Protein AF-A0A1V4J2M3-F1 (afdb_monomer_lite)

Radius of gyration: 20.39 Å; chains: 1; bounding box: 49×49×48 Å

Foldseek 3Di:
DDPPPPPPPPPPDPDPAADWDWDDDQFWIFIDGPVRHGDPQADTDGCHQWDDKDADPVQQKIWTWHCPPDQQAIKIWMFHCVVVNYTHPIDIDGDRDDDPPPPPDPPDDDDDDDDDDDDDPPDPPPPPPDD

pLDDT: mean 73.86, std 20.65, range [31.33, 95.38]

Sequence (131 aa):
MLCLDHASLSLPEPVDRPPVLLIANSQNILATYLSGAPVPNITPTSAKQTTAMDFNYVEDTVCWVHVGDSASQTILKCAKIPNLKGFVDERSINISLSLHRECRSPRGRDPRPHLPGTPPTSDGSTWAVFW

Secondary structure (DSSP, 8-state):
----------PPP--SS--EEEEE-SSEEEEEETTSPBPTT-PPEE-TTEEEEEEETTTTEEEEEEE-SSGGGEEEEEEE-GGGS--EEEEEEEE------------------------------------

Organism: NCBI:txid372326

Structure (mmCIF, N/CA/C/O backbone):
data_AF-A0A1V4J2M3-F1
#
_entry.id   AF-A0A1V4J2M3-F1
#
loop_
_atom_site.group_PDB
_atom_site.id
_atom_site.type_symbol
_atom_site.label_atom_id
_atom_site.label_alt_id
_atom_site.label_comp_id
_atom_site.label_asym_id
_atom_site.label_entity_id
_atom_site.label_seq_id
_atom_site.pdbx_PDB_ins_code
_atom_site.Cartn_x
_atom_site.Cartn_y
_atom_site.Cartn_z
_atom_site.occupancy
_atom_site.B_iso_or_equiv
_atom_site.auth_seq_id
_atom_site.auth_comp_id
_atom_site.auth_asym_id
_atom_site.auth_atom_id
_atom_site.pdbx_PDB_model_num
ATOM 1 N N . MET A 1 1 ? -31.752 7.111 -28.256 1.00 36.97 1 MET A N 1
ATOM 2 C CA . MET A 1 1 ? -31.875 5.895 -27.433 1.00 36.97 1 MET A CA 1
ATOM 3 C C . MET A 1 1 ? -30.667 5.871 -26.517 1.00 36.97 1 MET A C 1
ATOM 5 O O . MET A 1 1 ? -29.583 5.542 -26.969 1.00 36.97 1 MET A O 1
ATOM 9 N N . LEU A 1 2 ? -30.816 6.401 -25.302 1.00 37.94 2 LEU A N 1
ATOM 10 C CA . LEU A 1 2 ? -29.783 6.298 -24.274 1.00 37.94 2 LEU A CA 1
ATOM 11 C C . LEU A 1 2 ? -29.933 4.908 -23.661 1.00 37.94 2 LEU A C 1
ATOM 13 O O . LEU A 1 2 ? -31.036 4.571 -23.230 1.00 37.94 2 LEU A O 1
ATOM 17 N N . CYS A 1 3 ? -28.866 4.113 -23.637 1.00 48.16 3 CYS A N 1
ATOM 18 C CA . CYS A 1 3 ? -28.808 2.954 -22.754 1.00 48.16 3 CYS A CA 1
ATOM 19 C C . CYS A 1 3 ? -28.684 3.491 -21.324 1.00 48.16 3 CYS A C 1
ATOM 21 O O . CYS A 1 3 ? -27.591 3.675 -20.799 1.00 48.16 3 CYS A O 1
ATOM 23 N N . LEU A 1 4 ? -29.825 3.836 -20.732 1.00 46.31 4 LEU A N 1
ATOM 24 C CA . LEU A 1 4 ? -29.989 3.815 -19.289 1.00 46.31 4 LEU A CA 1
ATOM 25 C C . LEU A 1 4 ? -30.084 2.338 -18.916 1.00 46.31 4 LEU A C 1
ATOM 27 O O . LEU A 1 4 ? -31.178 1.783 -18.832 1.00 46.31 4 LEU A O 1
ATOM 31 N N . ASP A 1 5 ? -28.935 1.687 -18.762 1.00 47.06 5 ASP A N 1
ATOM 32 C CA . ASP A 1 5 ? -28.910 0.437 -18.023 1.00 47.06 5 ASP A CA 1
ATOM 33 C C . ASP A 1 5 ? -29.310 0.763 -16.587 1.00 47.06 5 ASP A C 1
ATOM 35 O O . ASP A 1 5 ? -28.705 1.592 -15.903 1.00 47.06 5 ASP A O 1
ATOM 39 N N . HIS A 1 6 ? -30.411 0.142 -16.179 1.00 54.38 6 HIS A N 1
ATOM 40 C CA . HIS A 1 6 ? -30.991 0.170 -14.849 1.00 54.38 6 HIS A CA 1
ATOM 41 C C . HIS A 1 6 ? -30.025 -0.537 -13.881 1.00 54.38 6 HIS A C 1
ATOM 43 O O . HIS A 1 6 ? -30.284 -1.637 -13.399 1.00 54.38 6 HIS A O 1
ATOM 49 N N . ALA A 1 7 ? -28.875 0.074 -13.603 1.00 58.00 7 ALA A N 1
ATOM 50 C CA . ALA A 1 7 ? -28.072 -0.305 -12.458 1.00 58.00 7 ALA A CA 1
ATOM 51 C C . ALA A 1 7 ? -28.847 0.169 -11.229 1.00 58.00 7 ALA A C 1
ATOM 53 O O . ALA A 1 7 ? -28.838 1.350 -10.880 1.00 58.00 7 ALA A O 1
ATOM 54 N N . SER A 1 8 ? -29.578 -0.748 -10.599 1.00 54.88 8 SER A N 1
ATOM 55 C CA . SER A 1 8 ? -30.012 -0.581 -9.220 1.00 54.88 8 SER A CA 1
ATOM 56 C C . SER A 1 8 ? -28.767 -0.254 -8.402 1.00 54.88 8 SER A C 1
ATOM 58 O O . SER A 1 8 ? -27.952 -1.137 -8.136 1.00 54.88 8 SER A O 1
ATOM 60 N N . LEU A 1 9 ? -28.586 1.027 -8.079 1.00 59.34 9 LEU A N 1
ATOM 61 C CA . LEU A 1 9 ? -27.523 1.502 -7.212 1.00 59.34 9 LEU A CA 1
ATOM 62 C C . LEU A 1 9 ? -27.824 0.944 -5.820 1.00 5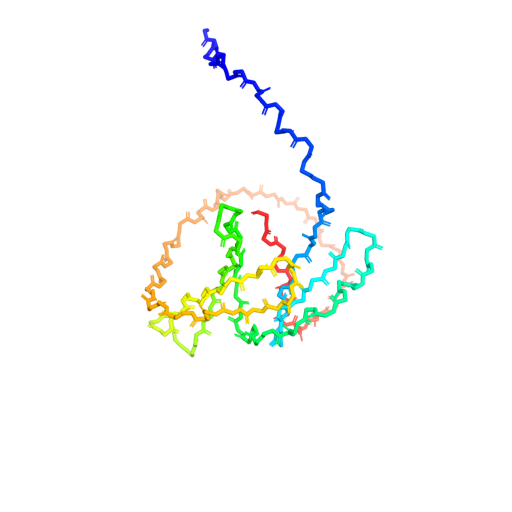9.34 9 LEU A C 1
ATOM 64 O O . LEU A 1 9 ? -28.524 1.569 -5.025 1.00 59.34 9 LEU A O 1
ATOM 68 N N . SER A 1 10 ? -27.358 -0.271 -5.542 1.00 57.84 10 SER A N 1
ATOM 69 C CA . SER A 1 10 ? -27.262 -0.749 -4.174 1.00 57.84 10 SER A CA 1
ATOM 70 C C . SER A 1 10 ? -26.253 0.163 -3.495 1.00 57.84 10 SER A C 1
ATOM 72 O O . SER A 1 10 ? -2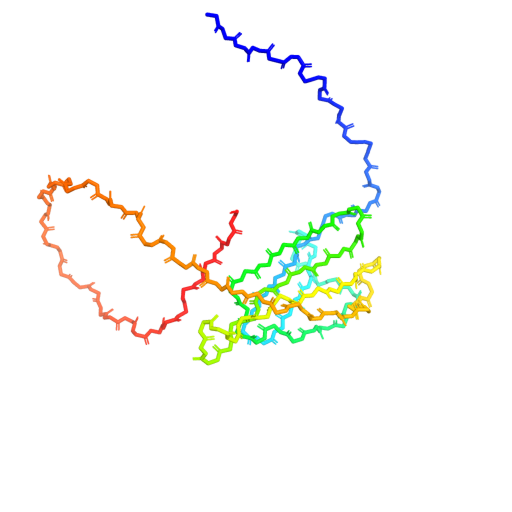5.047 0.027 -3.708 1.00 57.84 10 SER A O 1
ATOM 74 N N . LEU A 1 11 ? -26.751 1.141 -2.738 1.00 64.06 11 LEU A N 1
ATOM 75 C CA . LEU A 1 11 ? -25.926 1.838 -1.766 1.00 64.06 11 LEU A CA 1
ATOM 76 C C . LEU A 1 11 ? -25.328 0.737 -0.887 1.00 64.06 11 LEU A C 1
ATOM 78 O O . LEU A 1 11 ? -26.104 -0.043 -0.324 1.00 64.06 11 LEU A O 1
ATOM 82 N N . PRO A 1 12 ? -23.993 0.590 -0.840 1.00 63.53 12 PRO A N 1
ATOM 83 C CA . PRO A 1 12 ? -23.395 -0.378 0.060 1.00 63.53 12 PRO A CA 1
ATOM 84 C C . PRO A 1 12 ? -23.933 -0.082 1.459 1.00 63.53 12 PRO A C 1
ATOM 86 O O . PRO A 1 12 ? -24.033 1.088 1.842 1.00 63.53 12 PRO A O 1
ATOM 89 N N . GLU A 1 13 ? -24.328 -1.127 2.193 1.00 64.44 13 GLU A N 1
ATOM 90 C CA . GLU A 1 13 ? -24.651 -0.964 3.609 1.00 64.44 13 GLU A CA 1
ATOM 91 C C . GLU A 1 13 ? -23.519 -0.174 4.268 1.00 64.44 13 GLU A C 1
ATOM 93 O O . GLU A 1 13 ? -22.355 -0.400 3.913 1.00 64.44 13 GLU A O 1
ATOM 98 N N . PRO A 1 14 ? -23.832 0.780 5.161 1.00 59.50 14 PRO A N 1
ATOM 99 C CA . PRO A 1 14 ? -22.817 1.602 5.789 1.00 59.50 14 PRO A CA 1
ATOM 100 C C . PRO A 1 14 ? -21.820 0.680 6.484 1.00 59.50 14 PRO A C 1
ATOM 102 O O . PRO A 1 14 ? -22.095 0.078 7.518 1.00 59.50 14 PRO A O 1
ATOM 105 N N . VAL A 1 15 ? -20.655 0.532 5.861 1.00 65.12 15 VAL A N 1
ATOM 106 C CA . VAL A 1 15 ? -19.539 -0.186 6.448 1.00 65.12 15 VAL A CA 1
ATOM 107 C C . VAL A 1 15 ? -19.129 0.640 7.654 1.00 65.12 15 VAL A C 1
ATOM 109 O O . VAL A 1 15 ? -18.726 1.791 7.511 1.00 65.12 15 VAL A O 1
ATOM 112 N N . ASP A 1 16 ? -19.201 0.047 8.841 1.00 69.75 16 ASP A N 1
ATOM 113 C CA . ASP A 1 16 ? -18.928 0.714 10.123 1.00 69.75 16 ASP A CA 1
ATOM 114 C C . ASP A 1 16 ? -17.426 1.018 10.344 1.00 69.75 16 ASP A C 1
ATOM 116 O O . ASP A 1 16 ? -16.943 1.194 11.462 1.00 69.75 16 ASP A O 1
ATOM 120 N N . ARG A 1 17 ? -16.635 1.023 9.263 1.00 74.25 17 ARG A N 1
ATOM 121 C CA . ARG A 1 17 ? -15.196 1.290 9.270 1.00 74.25 17 ARG A CA 1
ATOM 122 C C . ARG A 1 17 ? -14.954 2.642 8.598 1.00 74.25 17 ARG A C 1
ATOM 124 O O . ARG A 1 17 ? -15.361 2.818 7.449 1.00 74.25 17 ARG A O 1
ATOM 131 N N . PRO A 1 18 ? -14.285 3.591 9.271 1.00 82.88 18 PRO A N 1
ATOM 132 C CA . PRO A 1 18 ? -14.025 4.903 8.698 1.00 82.88 18 PRO A CA 1
ATOM 133 C C . PRO A 1 18 ? -13.138 4.788 7.447 1.00 82.88 18 PRO A C 1
ATOM 135 O O . PRO A 1 18 ? -12.236 3.947 7.414 1.00 82.88 18 PRO A O 1
ATOM 138 N N . PRO A 1 19 ? -13.347 5.645 6.433 1.00 87.38 19 PRO A N 1
ATOM 139 C CA . PRO A 1 19 ? -12.479 5.691 5.267 1.00 87.38 19 PRO A CA 1
ATOM 140 C C . PRO A 1 19 ? -11.060 6.109 5.664 1.00 87.38 19 PRO A C 1
ATOM 142 O O . PRO A 1 19 ? -10.853 7.003 6.495 1.00 87.38 19 PRO A O 1
ATOM 145 N N . VAL A 1 20 ? -10.079 5.469 5.034 1.00 90.50 20 VAL A N 1
ATOM 146 C CA . VAL A 1 20 ? -8.653 5.692 5.276 1.00 90.50 20 VAL A CA 1
ATOM 147 C C . VAL A 1 20 ? -7.942 5.942 3.956 1.00 90.50 20 VAL A C 1
ATOM 149 O O . VAL A 1 20 ? -8.214 5.288 2.954 1.00 90.50 20 VAL A O 1
ATOM 152 N N . LEU A 1 21 ? -7.031 6.907 3.976 1.00 92.69 21 LEU A N 1
ATOM 153 C CA . LEU A 1 21 ? -6.173 7.277 2.865 1.00 92.69 21 LEU A CA 1
ATOM 154 C C . LEU A 1 21 ? -4.835 6.545 2.997 1.00 92.69 21 LEU A C 1
ATOM 156 O O . LEU A 1 21 ? -4.125 6.734 3.987 1.00 92.69 21 LEU A O 1
ATOM 160 N N . LEU A 1 22 ? -4.495 5.729 1.998 1.00 92.62 22 LEU A N 1
ATOM 161 C CA . LEU A 1 22 ? -3.169 5.131 1.850 1.00 92.62 22 LEU A CA 1
ATOM 162 C C . LEU A 1 22 ? -2.295 6.035 0.980 1.00 92.62 22 LEU A C 1
ATOM 164 O O . LEU A 1 22 ? -2.715 6.470 -0.089 1.00 92.62 22 LEU A O 1
ATOM 168 N N . ILE A 1 23 ? -1.079 6.319 1.440 1.00 91.50 23 ILE A N 1
ATOM 169 C CA . ILE A 1 23 ? -0.147 7.228 0.768 1.00 91.50 23 ILE A CA 1
ATOM 170 C C . ILE A 1 23 ? 1.191 6.516 0.611 1.00 91.50 23 ILE A C 1
ATOM 172 O O . ILE A 1 23 ? 1.841 6.210 1.608 1.00 91.50 23 ILE A O 1
ATOM 176 N N . ALA A 1 24 ? 1.635 6.297 -0.627 1.00 91.06 24 ALA A N 1
ATOM 177 C CA . ALA A 1 24 ? 3.041 6.004 -0.893 1.00 91.06 24 ALA A CA 1
ATOM 178 C C . ALA A 1 24 ? 3.833 7.301 -1.004 1.00 91.06 24 ALA A C 1
ATOM 180 O O . ALA A 1 24 ? 3.469 8.208 -1.752 1.00 91.06 24 ALA A O 1
ATOM 181 N N . ASN A 1 25 ? 4.969 7.344 -0.324 1.00 85.50 25 ASN A N 1
ATOM 182 C CA . ASN A 1 25 ? 6.051 8.262 -0.647 1.00 85.50 25 ASN A CA 1
ATOM 183 C C . ASN A 1 25 ? 7.296 7.456 -1.061 1.00 85.50 25 ASN A C 1
ATOM 185 O O . ASN A 1 25 ? 7.267 6.229 -1.145 1.00 85.50 25 ASN A O 1
ATOM 189 N N . SER A 1 26 ? 8.414 8.140 -1.310 1.00 83.50 26 SER A N 1
ATOM 190 C CA . SER A 1 26 ? 9.672 7.511 -1.737 1.00 83.50 26 SER A CA 1
ATOM 191 C C . SER A 1 26 ? 10.318 6.583 -0.694 1.00 83.50 26 SER A C 1
ATOM 193 O O . SER A 1 26 ? 11.302 5.908 -1.002 1.00 83.50 26 SER A O 1
ATOM 195 N N . GLN A 1 27 ? 9.793 6.538 0.531 1.00 87.00 27 GLN A N 1
ATOM 196 C CA . GLN A 1 27 ? 10.306 5.747 1.646 1.00 87.00 27 GLN A CA 1
ATOM 197 C C . GLN A 1 27 ? 9.342 4.623 2.034 1.00 87.00 27 GLN A C 1
ATOM 199 O O . GLN A 1 27 ? 9.762 3.468 2.141 1.00 87.00 27 GLN A O 1
ATOM 204 N N . ASN A 1 28 ? 8.065 4.935 2.253 1.00 90.31 28 ASN A N 1
ATOM 205 C CA . ASN A 1 28 ? 7.098 4.013 2.838 1.00 90.31 28 ASN A CA 1
ATOM 206 C C . ASN A 1 28 ? 5.652 4.245 2.381 1.00 90.31 28 ASN A C 1
ATOM 208 O O . ASN A 1 28 ? 5.328 5.240 1.730 1.00 90.31 28 ASN A O 1
ATOM 212 N N . ILE A 1 29 ? 4.800 3.275 2.718 1.00 91.50 29 ILE A N 1
ATOM 213 C CA . ILE A 1 29 ? 3.344 3.396 2.645 1.00 91.50 29 ILE A CA 1
ATOM 214 C C . ILE A 1 29 ? 2.827 3.781 4.030 1.00 91.50 29 ILE A C 1
ATOM 216 O O . ILE A 1 29 ? 3.123 3.102 5.018 1.00 91.50 29 ILE A O 1
ATOM 220 N N . LEU A 1 30 ? 2.049 4.856 4.091 1.00 90.12 30 LEU A N 1
ATOM 221 C CA . LEU A 1 30 ? 1.411 5.377 5.297 1.00 90.12 30 LEU A CA 1
ATOM 222 C C . LEU A 1 30 ? -0.109 5.288 5.180 1.00 90.12 30 LEU A C 1
ATOM 224 O O . LEU A 1 30 ? -0.648 5.229 4.077 1.00 90.12 30 LEU A O 1
ATOM 228 N N . ALA A 1 31 ? -0.787 5.329 6.326 1.00 90.75 31 ALA A N 1
ATOM 229 C CA . ALA A 1 31 ? -2.237 5.432 6.394 1.00 90.75 31 ALA A CA 1
ATOM 230 C C . ALA A 1 31 ? -2.670 6.582 7.307 1.00 90.75 31 ALA A C 1
ATOM 232 O O . ALA A 1 31 ? -2.189 6.716 8.438 1.00 90.75 31 ALA A O 1
ATOM 233 N N . THR A 1 32 ? -3.620 7.380 6.833 1.00 91.75 32 THR A N 1
ATOM 234 C CA . THR A 1 32 ? -4.241 8.469 7.594 1.00 91.75 32 THR A CA 1
ATOM 235 C C . THR A 1 32 ? -5.753 8.392 7.471 1.00 91.75 32 THR A C 1
ATOM 237 O O . THR A 1 32 ? -6.283 8.043 6.418 1.00 91.75 32 THR A O 1
ATOM 240 N N . TYR A 1 33 ? -6.478 8.779 8.512 1.00 91.38 33 TYR A N 1
ATOM 241 C CA . TYR A 1 33 ? -7.898 9.082 8.358 1.00 91.38 33 TYR A CA 1
ATOM 242 C C . TYR A 1 33 ? -8.081 10.287 7.430 1.00 91.38 33 TYR A C 1
ATOM 244 O O . TYR A 1 33 ? -7.171 11.104 7.275 1.00 91.38 33 TYR A O 1
ATOM 252 N N . LEU A 1 34 ? -9.277 10.454 6.859 1.00 91.62 34 LEU A N 1
ATOM 253 C CA . LEU A 1 34 ? -9.590 11.633 6.036 1.00 91.62 34 LEU A CA 1
ATOM 254 C C . LEU A 1 34 ? -9.493 12.963 6.805 1.00 91.62 34 LEU A C 1
ATOM 256 O O . LEU A 1 34 ? -9.368 14.019 6.196 1.00 91.62 34 LEU A O 1
ATOM 260 N N . SER A 1 35 ? -9.500 12.918 8.140 1.00 92.56 35 SER A N 1
ATOM 261 C CA . SER A 1 35 ? -9.216 14.069 9.004 1.00 92.56 35 SER A CA 1
ATOM 262 C C . SER A 1 35 ? -7.738 14.487 9.021 1.00 92.56 35 SER A C 1
ATOM 264 O O . SER A 1 35 ? -7.397 15.484 9.650 1.00 92.56 35 SER A O 1
ATOM 266 N N . GLY A 1 36 ? -6.851 13.712 8.389 1.00 89.81 36 GLY A N 1
ATOM 267 C CA . GLY A 1 36 ? -5.398 13.888 8.431 1.00 89.81 36 GLY A CA 1
ATOM 268 C C . GLY A 1 36 ? -4.728 13.271 9.663 1.00 89.81 36 GLY A C 1
ATOM 269 O O . GLY A 1 36 ? -3.502 13.237 9.734 1.00 89.81 36 GLY A O 1
ATOM 270 N N . ALA A 1 37 ? -5.499 12.751 10.625 1.00 92.00 37 ALA A N 1
ATOM 271 C CA . ALA A 1 37 ? -4.938 12.053 11.777 1.00 92.00 37 ALA A CA 1
ATOM 272 C C . ALA A 1 37 ? -4.279 10.726 11.346 1.00 92.00 37 ALA A C 1
ATOM 274 O O . ALA A 1 37 ? -4.853 10.001 10.524 1.00 92.00 37 ALA A O 1
ATOM 275 N N . PRO A 1 38 ? -3.105 10.368 11.897 1.00 89.94 38 PRO A N 1
ATOM 276 C CA . PRO A 1 38 ? -2.456 9.101 11.579 1.00 89.94 38 PRO A CA 1
ATOM 277 C C . PRO A 1 38 ? -3.300 7.925 12.077 1.00 89.94 38 PRO A C 1
ATOM 279 O O . PRO A 1 38 ? -3.887 7.983 13.162 1.00 89.94 38 PRO A O 1
ATOM 282 N N . VAL A 1 39 ? -3.339 6.839 11.305 1.00 90.00 39 VAL A N 1
ATOM 283 C CA . VAL A 1 39 ? -3.958 5.595 11.773 1.00 90.00 39 VAL A CA 1
ATOM 284 C C . VAL A 1 39 ? -3.024 4.942 12.798 1.00 90.00 39 VAL A C 1
ATOM 286 O O . VAL A 1 39 ? -1.875 4.635 12.467 1.00 90.00 39 VAL A O 1
ATOM 289 N N . PRO A 1 40 ? -3.468 4.730 14.050 1.00 81.50 40 PRO A N 1
ATOM 290 C CA . PRO A 1 40 ? -2.616 4.147 15.074 1.00 81.50 40 PRO A CA 1
ATOM 291 C C . PRO A 1 40 ? -2.298 2.686 14.736 1.00 81.50 40 PRO A C 1
ATOM 293 O O . PRO A 1 40 ? -3.172 1.930 14.321 1.00 81.50 40 PRO A O 1
ATOM 296 N N . ASN A 1 41 ? -1.053 2.279 14.993 1.00 82.06 41 ASN A N 1
ATOM 297 C CA . ASN A 1 41 ? -0.557 0.900 14.885 1.00 82.06 41 ASN A CA 1
ATOM 298 C C . ASN A 1 41 ? -0.342 0.344 13.470 1.00 82.06 41 ASN A C 1
ATOM 300 O O . ASN A 1 41 ? 0.010 -0.829 13.353 1.00 82.06 41 ASN A O 1
ATOM 304 N N . ILE A 1 42 ? -0.478 1.138 12.403 1.00 84.56 42 ILE A N 1
ATOM 305 C CA . ILE A 1 42 ? -0.009 0.674 11.095 1.00 84.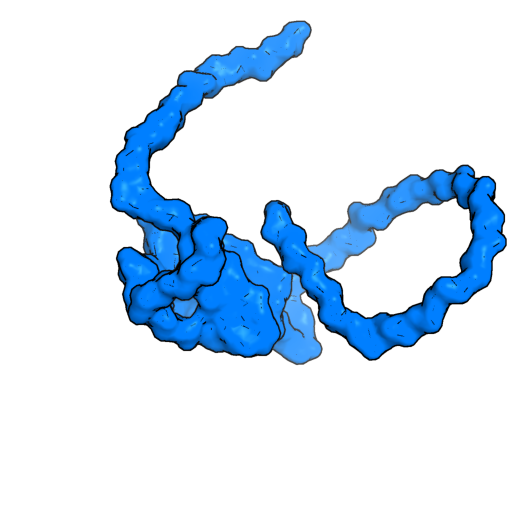56 42 ILE A CA 1
ATOM 306 C C . ILE A 1 42 ? 1.523 0.685 11.088 1.00 84.56 42 ILE A C 1
ATOM 308 O O . ILE A 1 42 ? 2.164 1.726 11.232 1.00 84.56 42 ILE A O 1
ATOM 312 N N . THR A 1 43 ? 2.131 -0.491 10.958 1.00 84.19 43 THR A N 1
ATOM 313 C CA . THR A 1 43 ? 3.584 -0.576 10.775 1.00 84.19 43 THR A CA 1
ATOM 314 C C . THR A 1 43 ? 3.903 -0.203 9.326 1.00 84.19 43 THR A C 1
ATOM 316 O O . THR A 1 43 ? 3.353 -0.849 8.437 1.00 84.19 43 THR A O 1
ATOM 319 N N . PRO A 1 44 ? 4.740 0.812 9.046 1.00 82.12 44 PRO A N 1
ATOM 320 C CA . PRO A 1 44 ? 5.051 1.199 7.671 1.00 82.12 44 PRO A CA 1
ATOM 321 C C . PRO A 1 44 ? 5.761 0.067 6.917 1.00 82.12 44 PRO A C 1
ATOM 323 O O . PRO A 1 44 ? 6.693 -0.534 7.451 1.00 82.12 44 PRO A O 1
ATOM 326 N N . THR A 1 45 ? 5.373 -0.185 5.664 1.00 87.62 45 THR A N 1
ATOM 327 C CA . THR A 1 45 ? 6.161 -1.021 4.739 1.00 87.62 45 THR A CA 1
ATOM 328 C C . THR A 1 45 ? 6.958 -0.149 3.771 1.00 87.62 45 THR A C 1
ATOM 330 O O . THR A 1 45 ? 6.591 0.997 3.505 1.00 87.62 45 THR A O 1
ATOM 333 N N . SER A 1 46 ? 8.064 -0.679 3.247 1.00 86.50 46 SER A N 1
ATOM 334 C CA . SER A 1 46 ? 8.930 0.027 2.301 1.00 86.50 46 SER A CA 1
ATOM 335 C C . SER A 1 46 ? 8.228 0.234 0.957 1.00 86.50 46 SER A C 1
ATOM 337 O O . SER A 1 46 ? 7.812 -0.726 0.309 1.00 86.50 46 SER A O 1
ATOM 339 N N . ALA A 1 47 ? 8.197 1.484 0.499 1.00 85.00 47 ALA A N 1
ATOM 340 C CA . ALA A 1 47 ? 7.610 1.905 -0.778 1.00 85.00 47 ALA A CA 1
ATOM 341 C C . ALA A 1 47 ? 8.650 2.540 -1.711 1.00 85.00 47 ALA A C 1
ATOM 343 O O . ALA A 1 47 ? 8.328 3.365 -2.565 1.00 85.00 47 ALA A O 1
ATOM 344 N N . LYS A 1 48 ? 9.931 2.205 -1.519 1.00 86.12 48 LYS A N 1
ATOM 345 C CA . LYS A 1 48 ? 11.005 2.731 -2.367 1.00 86.12 48 LYS A CA 1
ATOM 346 C C . LYS A 1 48 ? 10.685 2.466 -3.833 1.00 86.12 48 LYS A C 1
ATOM 348 O O . LYS A 1 48 ? 10.310 1.350 -4.179 1.00 86.12 48 LYS A O 1
ATOM 353 N N . GLN A 1 49 ? 10.850 3.488 -4.670 1.00 86.88 49 GLN A N 1
ATOM 354 C CA . GLN A 1 49 ? 10.596 3.417 -6.114 1.00 86.88 49 GLN A CA 1
ATOM 355 C C . GLN A 1 49 ? 9.163 2.968 -6.473 1.00 86.88 49 GLN A C 1
ATOM 357 O O . GLN A 1 49 ? 8.938 2.401 -7.545 1.00 86.88 49 GLN A O 1
ATOM 362 N N . THR A 1 50 ? 8.190 3.216 -5.587 1.00 89.50 50 THR A N 1
ATOM 363 C CA . THR A 1 50 ? 6.778 3.003 -5.902 1.00 89.50 50 THR A CA 1
ATOM 364 C C . THR A 1 50 ? 6.309 4.033 -6.919 1.00 89.50 50 THR A C 1
ATOM 366 O O . THR A 1 50 ? 6.448 5.234 -6.700 1.00 89.50 50 THR A O 1
ATOM 369 N N . THR A 1 51 ? 5.734 3.561 -8.023 1.00 89.00 51 THR A N 1
ATOM 370 C CA . THR A 1 51 ? 5.183 4.432 -9.076 1.00 89.00 51 THR A CA 1
ATOM 371 C C . THR A 1 51 ? 3.668 4.420 -9.136 1.00 89.00 51 THR A C 1
ATOM 373 O O . THR A 1 51 ? 3.104 5.369 -9.643 1.00 89.00 51 THR A O 1
ATOM 376 N N . ALA A 1 52 ? 3.009 3.385 -8.624 1.00 89.75 52 ALA A N 1
ATOM 377 C CA . ALA A 1 52 ? 1.556 3.290 -8.556 1.00 89.75 52 ALA A CA 1
ATOM 378 C C . ALA A 1 52 ? 1.160 2.383 -7.388 1.00 89.75 52 ALA A C 1
ATOM 380 O O . ALA A 1 52 ? 1.938 1.510 -6.986 1.00 89.75 52 ALA A O 1
ATOM 381 N N . MET A 1 53 ? -0.043 2.583 -6.859 1.00 93.56 53 MET A N 1
ATOM 382 C CA . MET A 1 53 ? -0.620 1.777 -5.788 1.00 93.56 53 MET A CA 1
ATOM 383 C C . MET A 1 53 ? -2.125 1.652 -5.982 1.00 93.56 53 MET A C 1
ATOM 385 O O . MET A 1 53 ? -2.754 2.599 -6.442 1.00 93.56 53 MET A O 1
ATOM 389 N N . ASP A 1 54 ? -2.674 0.503 -5.607 1.00 93.25 54 ASP A N 1
ATOM 390 C CA . ASP A 1 54 ? -4.110 0.236 -5.617 1.00 93.25 54 ASP A CA 1
ATOM 391 C C . ASP A 1 54 ? -4.506 -0.669 -4.434 1.00 93.25 54 ASP A C 1
ATOM 393 O O . ASP A 1 54 ? -3.646 -1.295 -3.799 1.00 93.25 54 ASP A O 1
ATOM 397 N N . PHE A 1 55 ? -5.799 -0.738 -4.123 1.00 92.62 55 PHE A N 1
ATOM 398 C CA . PHE A 1 55 ? -6.351 -1.488 -2.998 1.00 92.62 55 PHE A CA 1
ATOM 399 C C . PHE A 1 55 ? -7.530 -2.378 -3.416 1.00 92.62 55 PHE A C 1
ATOM 401 O O . PHE A 1 55 ? -8.554 -1.913 -3.909 1.00 92.62 55 PHE A O 1
ATOM 408 N N . ASN A 1 56 ? -7.422 -3.676 -3.135 1.00 92.00 56 ASN A N 1
ATOM 409 C CA . ASN A 1 56 ? -8.512 -4.635 -3.237 1.00 92.00 56 ASN A CA 1
ATOM 410 C C . ASN A 1 56 ? -9.289 -4.696 -1.914 1.00 92.00 56 ASN A C 1
ATOM 412 O O . ASN A 1 56 ? -8.829 -5.293 -0.938 1.00 92.00 56 ASN A O 1
ATOM 416 N N . TYR A 1 57 ? -10.502 -4.142 -1.928 1.00 86.44 57 TYR A N 1
ATOM 417 C CA . TYR A 1 57 ? -11.405 -4.108 -0.778 1.00 86.44 57 TYR A CA 1
ATOM 418 C C . TYR A 1 57 ? -11.879 -5.491 -0.311 1.00 86.44 57 TYR A C 1
ATOM 420 O O . TYR A 1 57 ? -12.030 -5.715 0.884 1.00 86.44 57 TYR A O 1
ATOM 428 N N . VAL A 1 58 ? -12.097 -6.439 -1.227 1.00 88.69 58 VAL A N 1
ATOM 429 C CA . VAL A 1 58 ? -12.627 -7.770 -0.874 1.00 88.69 58 VAL A CA 1
ATOM 430 C C . VAL A 1 58 ? -11.604 -8.582 -0.079 1.00 88.69 58 VAL A C 1
ATOM 432 O O . VAL A 1 58 ? -11.968 -9.350 0.808 1.00 88.69 58 VAL A O 1
ATOM 435 N N . GLU A 1 59 ? -10.320 -8.407 -0.390 1.00 91.44 59 GLU A N 1
ATOM 436 C CA . GLU A 1 59 ? -9.219 -9.158 0.224 1.00 91.44 59 GLU A CA 1
ATOM 437 C C . GLU A 1 59 ? -8.439 -8.350 1.272 1.00 91.44 59 GLU A C 1
ATOM 439 O O . GLU A 1 59 ? -7.405 -8.827 1.748 1.00 91.44 59 GLU A O 1
ATOM 444 N N . ASP A 1 60 ? -8.875 -7.126 1.598 1.00 91.19 60 ASP A N 1
ATOM 445 C CA . ASP A 1 60 ? -8.126 -6.158 2.414 1.00 91.19 60 ASP A CA 1
ATOM 446 C C . ASP A 1 60 ? -6.647 -6.058 1.974 1.00 91.19 60 ASP A C 1
ATOM 448 O O . ASP A 1 60 ? -5.731 -6.061 2.798 1.00 91.19 60 ASP A O 1
ATOM 452 N N . THR A 1 61 ? -6.387 -6.042 0.663 1.00 94.06 61 THR A N 1
ATOM 453 C CA . THR A 1 61 ? -5.033 -6.170 0.097 1.00 94.06 61 THR A CA 1
ATOM 454 C C . THR A 1 61 ? -4.629 -4.909 -0.644 1.00 94.06 61 THR A C 1
ATOM 456 O O . THR A 1 61 ? -5.309 -4.486 -1.569 1.00 94.06 61 THR A O 1
ATOM 459 N N . VAL A 1 62 ? -3.480 -4.339 -0.297 1.00 94.50 62 VAL A N 1
ATOM 460 C CA . VAL A 1 62 ? -2.853 -3.264 -1.071 1.00 94.50 62 VAL A CA 1
ATOM 461 C C . VAL A 1 62 ? -1.811 -3.853 -2.009 1.00 94.50 62 VAL A C 1
ATOM 463 O O . VAL A 1 62 ? -1.078 -4.768 -1.624 1.00 94.50 62 VAL A O 1
ATOM 466 N N . CYS A 1 63 ? -1.713 -3.313 -3.216 1.00 94.88 63 CYS A N 1
ATOM 467 C CA . CYS A 1 63 ? -0.659 -3.640 -4.161 1.00 94.88 63 CYS A CA 1
ATOM 468 C C . CYS A 1 63 ? 0.051 -2.371 -4.629 1.00 94.88 63 CYS A C 1
ATOM 470 O O . CYS A 1 63 ? -0.586 -1.348 -4.859 1.00 94.88 63 CYS A O 1
ATOM 472 N N . TRP A 1 64 ? 1.370 -2.429 -4.790 1.00 94.56 64 TRP A N 1
ATOM 473 C CA . TRP A 1 64 ? 2.179 -1.315 -5.268 1.00 94.56 64 TRP A CA 1
ATOM 474 C C . TRP A 1 64 ? 3.247 -1.773 -6.256 1.00 94.56 64 TRP A C 1
ATOM 476 O O . TRP A 1 64 ? 3.823 -2.858 -6.139 1.00 94.56 64 TRP A O 1
ATOM 486 N N . VAL A 1 65 ? 3.501 -0.933 -7.256 1.00 92.56 65 VAL A N 1
ATOM 487 C CA . VAL A 1 65 ? 4.474 -1.204 -8.317 1.00 92.56 65 VAL A CA 1
ATOM 488 C C . VAL A 1 65 ? 5.827 -0.643 -7.915 1.00 92.56 65 VAL A C 1
ATOM 490 O O . VAL A 1 65 ? 6.006 0.573 -7.904 1.00 92.56 65 VAL A O 1
ATOM 493 N N . HIS A 1 66 ? 6.780 -1.528 -7.646 1.00 91.06 66 HIS A N 1
ATOM 494 C CA . HIS A 1 66 ? 8.187 -1.206 -7.455 1.00 91.06 66 HIS A CA 1
ATOM 495 C C . HIS A 1 66 ? 8.925 -1.297 -8.794 1.00 91.06 66 HIS A C 1
ATOM 497 O O . HIS A 1 66 ? 9.019 -2.376 -9.383 1.00 91.06 66 HIS A O 1
ATOM 503 N N . VAL A 1 67 ? 9.451 -0.173 -9.280 1.00 88.19 67 VAL A N 1
ATOM 504 C CA . VAL A 1 67 ? 10.270 -0.143 -10.500 1.00 88.19 67 VAL A CA 1
ATOM 505 C C . VAL A 1 67 ? 11.742 -0.162 -10.099 1.00 88.19 67 VAL A C 1
ATOM 507 O O . VAL A 1 67 ? 12.224 0.801 -9.507 1.00 88.19 67 VAL A O 1
ATOM 510 N N . GLY A 1 68 ? 12.438 -1.260 -10.407 1.00 84.81 68 GLY A N 1
ATOM 511 C CA . GLY A 1 68 ? 13.884 -1.368 -10.206 1.00 84.81 68 GLY A CA 1
ATOM 512 C C . GLY A 1 68 ? 14.694 -0.511 -11.187 1.00 84.81 68 GLY A C 1
ATOM 513 O O . GLY A 1 68 ? 14.166 0.367 -11.869 1.00 84.81 68 GLY A O 1
ATOM 514 N N . ASP A 1 69 ? 15.989 -0.800 -11.314 1.00 84.06 69 ASP A N 1
ATOM 515 C CA . ASP A 1 69 ? 16.906 -0.008 -12.153 1.00 84.06 69 ASP A CA 1
ATOM 516 C C . ASP A 1 69 ? 16.595 -0.111 -13.659 1.00 84.06 69 ASP A C 1
ATOM 518 O O . ASP A 1 69 ? 17.038 0.710 -14.464 1.00 84.06 69 ASP A O 1
ATOM 522 N N . SER A 1 70 ? 15.811 -1.114 -14.060 1.00 80.75 70 SER A N 1
ATOM 523 C CA . SER A 1 70 ? 15.342 -1.310 -15.432 1.00 80.75 70 SER A CA 1
ATOM 524 C C . SER A 1 70 ? 13.863 -1.702 -15.477 1.00 80.75 70 SER A C 1
ATOM 526 O O . SER A 1 70 ? 13.332 -2.301 -14.544 1.00 80.75 70 SER A O 1
ATOM 528 N N . ALA A 1 71 ? 13.187 -1.422 -16.598 1.00 77.50 71 ALA A N 1
ATOM 529 C CA . ALA A 1 71 ? 11.763 -1.735 -16.774 1.00 77.50 71 ALA A CA 1
ATOM 530 C C . ALA A 1 71 ? 11.447 -3.244 -16.684 1.00 77.50 71 ALA A C 1
ATOM 532 O O . ALA A 1 71 ? 10.335 -3.625 -16.316 1.00 77.50 71 ALA A O 1
ATOM 533 N N . SER A 1 72 ? 12.418 -4.110 -16.990 1.00 79.94 72 SER A N 1
ATOM 534 C CA . SER A 1 72 ? 12.310 -5.566 -16.831 1.00 79.94 72 SER A CA 1
ATOM 535 C C . SER A 1 72 ? 12.407 -6.031 -15.375 1.00 79.94 72 SER A C 1
ATOM 537 O O . SER A 1 72 ? 12.039 -7.163 -15.080 1.00 79.94 72 SER A O 1
ATOM 539 N N . GLN A 1 73 ? 12.863 -5.169 -14.464 1.00 85.38 73 GLN A N 1
ATOM 540 C CA . GLN A 1 73 ? 12.925 -5.408 -13.020 1.00 85.38 73 GLN A CA 1
ATOM 541 C C . GLN A 1 73 ? 11.735 -4.760 -12.296 1.00 85.38 73 GLN A C 1
ATOM 543 O O . GLN A 1 73 ? 11.865 -4.269 -11.175 1.00 85.38 73 GLN A O 1
ATOM 548 N N . THR A 1 74 ? 10.569 -4.723 -12.943 1.00 90.06 74 THR A N 1
ATOM 549 C CA . THR A 1 74 ? 9.349 -4.220 -12.309 1.00 90.06 74 THR A CA 1
ATOM 550 C C . THR A 1 74 ? 8.707 -5.331 -11.481 1.00 90.06 74 THR A C 1
ATOM 552 O O . THR A 1 74 ? 8.447 -6.433 -11.970 1.00 90.06 74 THR A O 1
ATOM 555 N N . ILE A 1 75 ? 8.441 -5.040 -10.211 1.00 92.81 75 ILE A N 1
ATOM 556 C CA . ILE A 1 75 ? 7.842 -5.976 -9.261 1.00 92.81 75 ILE A CA 1
ATOM 557 C C . ILE A 1 75 ? 6.534 -5.378 -8.758 1.00 92.81 75 ILE A C 1
ATOM 559 O O . ILE A 1 75 ? 6.513 -4.278 -8.209 1.00 92.81 75 ILE A O 1
ATOM 563 N N . LEU A 1 76 ? 5.441 -6.122 -8.901 1.00 93.50 76 LEU A N 1
ATOM 564 C CA . LEU A 1 76 ? 4.205 -5.841 -8.184 1.00 93.50 76 LEU A CA 1
ATOM 565 C C . LEU A 1 76 ? 4.300 -6.487 -6.805 1.00 93.50 76 LEU A C 1
ATOM 567 O O . LEU A 1 76 ? 4.367 -7.713 -6.683 1.00 93.50 76 LEU A O 1
ATOM 571 N N . LYS A 1 77 ? 4.314 -5.664 -5.766 1.00 94.94 77 LYS A N 1
ATOM 572 C CA . LYS A 1 77 ? 4.236 -6.119 -4.382 1.00 94.94 77 LYS A CA 1
ATOM 573 C C . LYS A 1 77 ? 2.802 -6.019 -3.910 1.00 94.94 77 LYS A C 1
ATOM 575 O O . LYS A 1 77 ? 2.152 -5.023 -4.195 1.00 94.94 77 LYS A O 1
ATOM 580 N N . CYS A 1 78 ? 2.315 -7.023 -3.196 1.00 95.38 78 CYS A N 1
ATOM 581 C CA . CYS A 1 78 ? 0.997 -6.984 -2.574 1.00 95.38 78 CYS A CA 1
ATOM 582 C C . CYS A 1 78 ? 1.081 -7.482 -1.138 1.00 95.38 78 CYS A C 1
ATOM 584 O O . CYS A 1 78 ? 1.790 -8.452 -0.884 1.00 95.38 78 CYS A O 1
ATOM 586 N N . ALA A 1 79 ? 0.330 -6.875 -0.228 1.00 95.38 79 ALA A N 1
ATOM 587 C CA . ALA A 1 79 ? 0.240 -7.302 1.163 1.00 95.38 79 ALA A CA 1
ATOM 588 C C . ALA A 1 79 ? -1.172 -7.064 1.704 1.00 95.38 79 ALA A C 1
ATOM 590 O O . ALA A 1 79 ? -1.850 -6.114 1.307 1.00 95.38 79 ALA A O 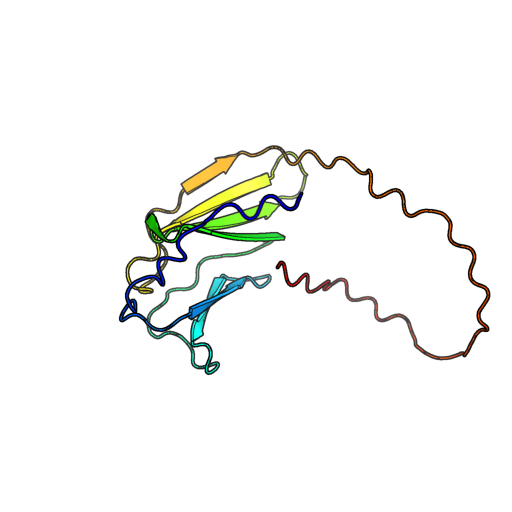1
ATOM 591 N N . LYS A 1 80 ? -1.608 -7.910 2.634 1.00 94.50 80 LYS A N 1
ATOM 592 C CA . LYS A 1 80 ? -2.870 -7.715 3.350 1.00 94.50 80 LYS A CA 1
ATOM 593 C C . LYS A 1 80 ? -2.694 -6.677 4.449 1.00 94.50 80 LYS A C 1
ATOM 595 O O . LYS A 1 80 ? -1.658 -6.657 5.111 1.00 94.50 80 LYS A O 1
ATOM 600 N N . ILE A 1 81 ? -3.721 -5.870 4.690 1.00 91.56 81 ILE A N 1
ATOM 601 C CA . ILE A 1 81 ? -3.779 -4.902 5.788 1.00 91.56 81 ILE A CA 1
ATOM 602 C C . ILE A 1 81 ? -5.013 -5.166 6.669 1.00 91.56 81 ILE A C 1
ATOM 604 O O . ILE A 1 81 ? -5.923 -4.334 6.751 1.00 91.56 81 ILE A O 1
ATOM 608 N N . PRO A 1 82 ? -5.076 -6.319 7.359 1.00 88.69 82 PRO A N 1
ATOM 609 C CA . PRO A 1 82 ? -6.251 -6.685 8.135 1.00 88.69 82 PRO A CA 1
ATOM 610 C C . PRO A 1 82 ? -6.495 -5.663 9.249 1.00 88.69 82 PRO A C 1
ATOM 612 O O . PRO A 1 82 ? -5.654 -5.454 10.129 1.00 88.69 82 PRO A O 1
ATOM 615 N N . ASN A 1 83 ? -7.671 -5.034 9.225 1.00 86.19 83 ASN A N 1
ATOM 616 C CA . ASN A 1 83 ? -8.085 -4.025 10.206 1.00 86.19 83 ASN A CA 1
ATOM 617 C C . ASN A 1 83 ? -7.070 -2.878 10.395 1.00 86.19 83 ASN A C 1
ATOM 619 O O . ASN A 1 83 ? -6.958 -2.346 11.499 1.00 86.19 83 ASN A O 1
ATOM 623 N N . LEU A 1 84 ? -6.308 -2.526 9.351 1.00 86.00 84 LEU A N 1
ATOM 624 C CA . LEU A 1 84 ? -5.326 -1.432 9.379 1.00 86.00 84 LEU A CA 1
ATOM 625 C C . LEU A 1 84 ? -4.205 -1.589 10.428 1.00 86.00 84 LEU A C 1
ATOM 627 O O . LEU A 1 84 ? -3.574 -0.610 10.819 1.00 86.00 84 LEU A O 1
ATOM 631 N N . LYS A 1 85 ? -3.923 -2.820 10.877 1.00 86.62 85 LYS A N 1
ATOM 632 C CA . LYS A 1 85 ? -2.908 -3.105 11.915 1.00 86.62 85 LYS A CA 1
ATOM 633 C C . LYS A 1 85 ? -1.484 -3.285 11.379 1.00 86.62 85 LYS A C 1
ATOM 635 O O . LYS A 1 85 ? -0.566 -3.545 12.150 1.00 86.62 85 LYS A O 1
ATOM 640 N N . GLY A 1 86 ? -1.290 -3.174 10.069 1.00 86.69 86 GLY A N 1
ATOM 641 C CA . GLY A 1 86 ? -0.001 -3.379 9.413 1.00 86.69 86 GLY A CA 1
ATOM 642 C C . GLY A 1 86 ? -0.091 -4.323 8.222 1.00 86.69 86 GLY A C 1
ATOM 643 O O . GLY A 1 86 ? -1.121 -4.950 7.988 1.00 86.69 86 GLY A O 1
ATOM 644 N N . PHE A 1 87 ? 1.006 -4.385 7.473 1.00 91.00 87 PHE A N 1
ATOM 645 C CA . PHE A 1 87 ? 1.132 -5.168 6.249 1.00 91.00 87 PHE A CA 1
ATOM 646 C C . PHE A 1 87 ? 1.594 -6.583 6.603 1.00 91.00 87 PHE A C 1
ATOM 648 O O . PHE A 1 87 ? 2.633 -6.758 7.242 1.00 91.00 87 PHE A O 1
ATOM 655 N N . VAL A 1 88 ? 0.823 -7.587 6.197 1.00 92.56 88 VAL A N 1
ATOM 656 C CA . VAL A 1 88 ? 1.126 -9.011 6.391 1.00 92.56 88 VAL A CA 1
ATOM 657 C C . VAL A 1 88 ? 1.023 -9.756 5.064 1.00 92.56 88 VAL A C 1
ATOM 659 O O . VAL A 1 88 ? 0.444 -9.247 4.105 1.00 92.56 88 VAL A O 1
ATOM 662 N N . ASP A 1 89 ? 1.581 -10.964 5.008 1.00 94.25 89 ASP A N 1
ATOM 663 C CA . ASP A 1 89 ? 1.558 -11.819 3.815 1.00 94.25 89 ASP A CA 1
ATOM 664 C C . ASP A 1 89 ? 2.083 -11.108 2.547 1.00 94.25 89 ASP A C 1
ATOM 666 O O . ASP A 1 89 ? 1.494 -11.230 1.471 1.00 94.25 89 ASP A O 1
ATOM 670 N N . GLU A 1 90 ? 3.178 -10.335 2.663 1.00 94.50 90 GLU A N 1
ATOM 671 C CA . GLU A 1 90 ? 3.773 -9.658 1.502 1.00 94.50 90 GLU A CA 1
ATOM 672 C C . GLU A 1 90 ? 4.216 -10.689 0.454 1.00 94.50 90 GLU A C 1
ATOM 674 O O . GLU A 1 90 ? 5.025 -11.581 0.722 1.00 94.50 90 GLU A O 1
ATOM 679 N N . ARG A 1 91 ? 3.713 -10.527 -0.770 1.00 95.12 91 ARG A N 1
ATOM 680 C CA . ARG A 1 91 ? 4.095 -11.309 -1.945 1.00 95.12 91 ARG A CA 1
ATOM 681 C C . ARG A 1 91 ? 4.633 -10.401 -3.040 1.00 95.12 91 ARG A C 1
ATOM 683 O O . ARG A 1 91 ? 4.177 -9.273 -3.204 1.00 95.12 91 ARG A O 1
ATOM 690 N N . SER A 1 92 ? 5.574 -10.925 -3.817 1.00 95.31 92 SER A N 1
ATOM 691 C CA . SER A 1 92 ? 6.158 -10.243 -4.975 1.00 95.31 92 SER A CA 1
ATOM 692 C C . SER A 1 92 ? 5.821 -10.997 -6.256 1.00 95.31 92 SER A C 1
ATOM 694 O O . SER A 1 92 ? 5.944 -12.220 -6.311 1.00 95.31 92 SER A O 1
ATOM 696 N N . ILE A 1 93 ? 5.396 -10.264 -7.280 1.00 93.94 93 ILE A N 1
ATOM 697 C CA . ILE A 1 93 ? 5.021 -10.789 -8.592 1.00 93.94 93 ILE A CA 1
ATOM 698 C C . ILE A 1 93 ? 5.850 -10.043 -9.634 1.00 93.94 93 ILE A C 1
ATOM 700 O O . ILE A 1 93 ? 5.791 -8.817 -9.722 1.00 93.94 93 ILE A O 1
ATOM 704 N N . ASN A 1 94 ? 6.624 -10.779 -10.427 1.00 91.81 94 ASN A N 1
ATOM 705 C CA . ASN A 1 94 ? 7.390 -10.187 -11.519 1.00 91.81 94 ASN A CA 1
ATOM 706 C C . ASN A 1 94 ? 6.436 -9.791 -12.642 1.00 91.81 94 ASN A C 1
ATOM 708 O O . ASN A 1 94 ? 5.710 -10.640 -13.165 1.00 91.81 94 ASN A O 1
ATOM 712 N N . ILE A 1 95 ? 6.455 -8.516 -13.019 1.00 88.19 95 ILE A N 1
ATOM 713 C CA . ILE A 1 95 ? 5.646 -7.998 -14.118 1.00 88.19 95 ILE A CA 1
ATOM 714 C C . ILE A 1 95 ? 6.547 -7.303 -15.135 1.00 88.19 95 ILE A C 1
ATOM 716 O O . ILE A 1 95 ? 7.531 -6.656 -14.790 1.00 88.19 95 ILE A O 1
ATOM 720 N N . SER A 1 96 ? 6.213 -7.423 -16.414 1.00 82.50 96 SER A N 1
ATOM 721 C CA . SER A 1 96 ? 6.862 -6.642 -17.463 1.00 82.50 96 SER A CA 1
ATOM 722 C C . SER A 1 96 ? 6.058 -5.373 -17.710 1.00 82.50 96 SER A C 1
ATOM 724 O O . SER A 1 96 ? 4.894 -5.451 -18.108 1.00 82.50 96 SER A O 1
ATOM 726 N N . LEU A 1 97 ? 6.668 -4.204 -17.518 1.00 73.44 97 LEU A N 1
ATOM 727 C CA . LEU A 1 97 ? 6.028 -2.944 -17.879 1.00 73.44 97 LEU A CA 1
ATOM 728 C C . LEU A 1 97 ? 6.159 -2.710 -19.390 1.00 73.44 97 LEU A C 1
ATOM 730 O O . LEU A 1 97 ? 7.218 -2.328 -19.890 1.00 73.44 97 LEU A O 1
ATOM 734 N N . SER A 1 98 ? 5.074 -2.923 -20.130 1.00 70.75 98 SER A N 1
ATOM 735 C CA . SER A 1 98 ? 4.995 -2.588 -21.554 1.00 70.75 98 SER A CA 1
ATOM 736 C C . SER A 1 98 ? 4.436 -1.176 -21.726 1.00 70.75 98 SER A C 1
ATOM 738 O O . SER A 1 98 ? 3.228 -0.962 -21.710 1.00 70.75 98 SER A O 1
ATOM 740 N N . LEU A 1 99 ? 5.317 -0.190 -21.893 1.00 64.81 99 LEU A N 1
ATOM 741 C CA . LEU A 1 99 ? 4.915 1.193 -22.155 1.00 64.81 99 LEU A CA 1
ATOM 742 C C . LEU A 1 99 ? 4.583 1.380 -23.643 1.00 64.81 99 LEU A C 1
ATOM 744 O O . LEU A 1 99 ? 5.482 1.595 -24.457 1.00 64.81 99 LEU A O 1
ATOM 748 N N . HIS A 1 100 ? 3.301 1.337 -24.010 1.00 62.50 100 HIS A N 1
ATOM 749 C CA . HIS A 1 100 ? 2.865 1.759 -25.344 1.00 62.50 100 HIS A CA 1
ATOM 750 C C . HIS A 1 100 ? 2.765 3.290 -25.374 1.00 62.50 100 HIS A C 1
ATOM 752 O O . HIS A 1 100 ? 1.851 3.883 -24.800 1.00 62.50 100 HIS A O 1
ATOM 758 N N . ARG A 1 101 ? 3.752 3.958 -25.980 1.00 59.34 101 ARG A N 1
ATOM 759 C CA . ARG A 1 101 ? 3.785 5.425 -26.064 1.00 59.34 101 ARG A CA 1
ATOM 760 C C . ARG A 1 101 ? 2.906 5.926 -27.205 1.00 59.34 101 ARG A C 1
ATOM 762 O O . ARG A 1 101 ? 3.425 6.410 -28.200 1.00 59.34 101 ARG A O 1
ATOM 769 N N . GLU A 1 102 ? 1.592 5.886 -27.040 1.00 56.88 102 GLU A N 1
ATOM 770 C CA . GLU A 1 102 ? 0.691 6.539 -27.993 1.00 56.88 102 GLU A CA 1
ATOM 771 C C . GLU A 1 102 ? -0.297 7.456 -27.261 1.00 56.88 102 GLU A C 1
ATOM 773 O O . GLU A 1 102 ? -1.500 7.235 -27.228 1.00 56.88 102 GLU A O 1
ATOM 778 N N . CYS A 1 103 ? 0.225 8.535 -26.674 1.00 47.94 103 CYS A N 1
ATOM 779 C CA . CYS A 1 103 ? -0.574 9.741 -26.472 1.00 47.94 103 CYS A CA 1
ATOM 780 C C . CYS A 1 103 ? -0.096 10.784 -27.483 1.00 47.94 103 CYS A C 1
ATOM 782 O O . CYS A 1 103 ? 0.746 11.641 -27.202 1.00 47.94 103 CYS A O 1
ATOM 784 N N . ARG A 1 104 ? -0.571 10.647 -28.723 1.00 43.75 104 ARG A N 1
ATOM 785 C CA . ARG A 1 104 ? -0.302 11.609 -29.788 1.00 43.75 104 ARG A CA 1
ATOM 786 C C . ARG A 1 104 ? -1.233 12.800 -29.577 1.00 43.75 104 ARG A C 1
ATOM 788 O O . ARG A 1 104 ? -2.357 12.807 -30.065 1.00 43.75 104 ARG A O 1
ATOM 795 N N . SER A 1 105 ? -0.766 13.797 -28.826 1.00 52.47 105 SER A N 1
ATOM 796 C CA . SER A 1 105 ? -1.458 15.085 -28.739 1.00 52.47 105 SER A CA 1
ATOM 797 C C . SER A 1 105 ? -1.665 15.633 -30.162 1.00 52.47 105 SER A C 1
ATOM 799 O O . SER A 1 105 ? -0.691 15.699 -30.929 1.00 52.47 105 SER A O 1
ATOM 801 N N . PRO A 1 106 ? -2.897 15.992 -30.575 1.00 51.09 106 PRO A N 1
ATOM 802 C CA . PRO A 1 106 ? -3.093 16.708 -31.822 1.00 51.09 106 PRO A CA 1
ATOM 803 C C . PRO A 1 106 ? -2.299 18.006 -31.722 1.00 51.09 106 PRO A C 1
ATOM 805 O O . PRO A 1 106 ? -2.415 18.735 -30.742 1.00 51.09 106 PRO A O 1
ATOM 808 N N . ARG A 1 107 ? -1.474 18.294 -32.731 1.00 53.44 107 ARG A N 1
ATOM 809 C CA . ARG A 1 107 ? -0.778 19.578 -32.873 1.00 53.44 107 ARG A CA 1
ATOM 810 C C . ARG A 1 107 ? -1.807 20.713 -32.977 1.00 53.44 107 ARG A C 1
ATOM 812 O O . ARG A 1 107 ? -2.155 21.132 -34.077 1.00 53.44 107 ARG A O 1
ATOM 819 N N . GLY A 1 108 ? -2.290 21.191 -31.835 1.00 45.62 108 GLY A N 1
ATOM 820 C CA . GLY A 1 108 ? -3.063 22.411 -31.672 1.00 45.62 108 GLY A CA 1
ATOM 821 C C . GLY A 1 108 ? -2.098 23.579 -31.545 1.00 45.62 108 GLY A C 1
ATOM 822 O O . GLY A 1 108 ? -1.417 23.739 -30.539 1.00 45.62 108 GLY A O 1
ATOM 823 N N . ARG A 1 109 ? -1.983 24.347 -32.622 1.00 50.66 109 ARG A N 1
ATOM 824 C CA . ARG A 1 109 ? -1.215 25.585 -32.699 1.00 50.66 109 ARG A CA 1
ATOM 825 C C . ARG A 1 109 ? -2.010 26.656 -31.939 1.00 50.66 109 ARG A C 1
ATOM 827 O O . ARG A 1 109 ? -3.049 27.064 -32.441 1.00 50.6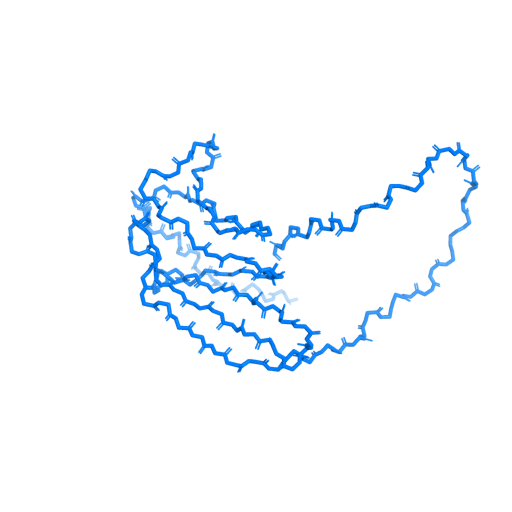6 109 ARG A O 1
ATOM 834 N N . ASP A 1 110 ? -1.542 27.099 -30.776 1.00 43.25 110 ASP A N 1
ATOM 835 C CA . ASP A 1 110 ? -2.082 28.286 -30.098 1.00 43.25 110 ASP A CA 1
ATOM 836 C C . ASP A 1 110 ? -0.937 29.294 -29.870 1.00 43.25 110 ASP A C 1
ATOM 838 O O . ASP A 1 110 ? 0.055 28.946 -29.222 1.00 43.25 110 ASP A O 1
ATOM 842 N N . PRO A 1 111 ? -0.985 30.505 -30.457 1.00 56.03 111 PRO A N 1
ATOM 843 C CA . PRO A 1 111 ? 0.015 31.534 -30.231 1.00 56.03 111 PRO A CA 1
ATOM 844 C C . PRO A 1 111 ? -0.427 32.410 -29.054 1.00 56.03 111 PRO A C 1
ATOM 846 O O . PRO A 1 111 ? -1.331 33.234 -29.192 1.00 56.03 111 PRO A O 1
ATOM 849 N N . ARG A 1 112 ? 0.234 32.294 -27.898 1.00 45.53 112 ARG A N 1
ATOM 850 C CA . ARG A 1 112 ? 0.124 33.310 -26.838 1.00 45.53 112 ARG A CA 1
ATOM 851 C C . ARG A 1 112 ? 1.489 33.764 -26.318 1.00 45.53 112 ARG A C 1
ATOM 853 O O . ARG A 1 112 ? 2.437 32.983 -26.335 1.00 45.53 112 ARG A O 1
ATOM 860 N N . PRO A 1 113 ? 1.601 35.051 -25.938 1.00 47.25 113 PRO A N 1
ATOM 861 C CA . PRO A 1 113 ? 2.869 35.760 -25.866 1.00 47.25 113 PRO A CA 1
ATOM 862 C C . PRO A 1 113 ? 3.630 35.472 -24.569 1.00 47.25 113 PRO A C 1
ATOM 864 O O . PRO A 1 113 ? 3.048 35.191 -23.523 1.00 47.25 113 PRO A O 1
ATOM 867 N N . HIS A 1 114 ? 4.953 35.578 -24.666 1.00 45.38 114 HIS A N 1
ATOM 868 C CA . HIS A 1 114 ? 5.896 35.400 -23.570 1.00 45.38 114 HIS A CA 1
ATOM 869 C C . HIS A 1 114 ? 5.709 36.450 -22.463 1.00 45.38 114 HIS A C 1
ATOM 871 O O . HIS A 1 114 ? 5.738 37.651 -22.727 1.00 45.38 114 HIS A O 1
ATOM 877 N N . LEU A 1 115 ? 5.619 35.983 -21.216 1.00 45.69 115 LEU A 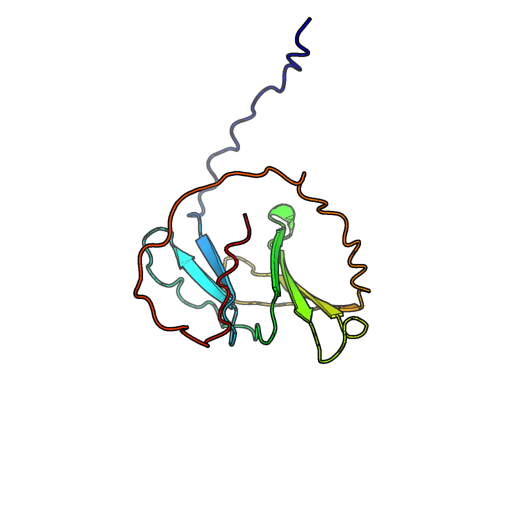N 1
ATOM 878 C CA . LEU A 1 115 ? 5.915 36.756 -20.007 1.00 45.69 115 LEU A CA 1
ATOM 879 C C . LEU A 1 115 ? 7.179 36.161 -19.360 1.00 45.69 115 LEU A C 1
ATOM 881 O O . LEU A 1 115 ? 7.269 34.936 -19.246 1.00 45.69 115 LEU A O 1
ATOM 885 N N . PRO A 1 116 ? 8.173 36.981 -18.972 1.00 47.75 116 PRO A N 1
ATOM 886 C CA . PRO A 1 116 ? 9.432 36.490 -18.433 1.00 47.75 116 PRO A CA 1
ATOM 887 C C . PRO A 1 116 ? 9.359 36.313 -16.912 1.00 47.75 116 PRO A C 1
ATOM 889 O O . PRO A 1 116 ? 8.842 37.174 -16.205 1.00 47.75 116 PRO A O 1
ATOM 892 N N . GLY A 1 117 ? 9.965 35.232 -16.414 1.00 46.50 117 GLY A N 1
ATOM 893 C CA . GLY A 1 117 ? 10.362 35.114 -15.011 1.00 46.50 117 GLY A CA 1
ATOM 894 C C . GLY A 1 117 ? 9.717 33.966 -14.242 1.00 46.50 117 GLY A C 1
ATOM 895 O O . GLY A 1 117 ? 8.861 34.192 -13.400 1.00 46.50 117 GLY A O 1
ATOM 896 N N . THR A 1 118 ? 10.204 32.745 -14.452 1.00 42.00 118 THR A N 1
ATOM 897 C CA . THR A 1 118 ? 10.372 31.763 -13.366 1.00 42.00 118 THR A CA 1
ATOM 898 C C . THR A 1 118 ? 11.642 30.949 -13.647 1.00 42.00 118 THR A C 1
ATOM 900 O O . THR A 1 118 ? 11.842 30.517 -14.784 1.00 42.00 118 THR A O 1
ATOM 903 N N . PRO A 1 119 ? 12.555 30.793 -12.670 1.00 40.59 119 PRO A N 1
ATOM 904 C CA . PRO A 1 119 ? 13.733 29.949 -12.830 1.00 40.59 119 PRO A CA 1
ATOM 905 C C . PRO A 1 119 ? 13.332 28.463 -12.824 1.00 40.59 119 PRO A C 1
ATOM 907 O O . PRO A 1 119 ? 12.329 28.100 -12.206 1.00 40.59 119 PRO A O 1
ATOM 910 N N . PRO A 1 120 ? 14.105 27.586 -13.485 1.00 37.12 120 PRO A N 1
ATOM 911 C CA . PRO A 1 120 ? 13.820 26.161 -13.505 1.00 37.12 120 PRO A CA 1
ATOM 912 C C . PRO A 1 120 ? 14.134 25.559 -12.131 1.00 37.12 120 PRO A C 1
ATOM 914 O O . PRO A 1 120 ? 15.297 25.438 -11.752 1.00 37.12 120 PRO A O 1
ATOM 917 N N . THR A 1 121 ? 13.115 25.151 -11.378 1.00 42.44 121 THR A N 1
ATOM 918 C CA . THR A 1 121 ? 13.315 24.224 -10.260 1.00 42.44 121 THR A CA 1
ATOM 919 C C . THR A 1 121 ? 13.541 22.833 -10.837 1.00 42.44 121 THR A C 1
ATOM 921 O O . THR A 1 121 ? 12.601 22.119 -11.186 1.00 42.44 121 THR A O 1
ATOM 924 N N . SER A 1 122 ? 14.814 22.471 -10.972 1.00 46.28 122 SER A N 1
ATOM 925 C CA . SER A 1 122 ? 15.266 21.094 -11.112 1.00 46.28 122 SER A CA 1
ATOM 926 C C . SER A 1 122 ? 15.087 20.382 -9.772 1.00 46.28 122 SER A C 1
ATOM 928 O O . SER A 1 122 ? 16.022 20.294 -8.988 1.00 46.28 122 SER A O 1
ATOM 930 N N . ASP A 1 123 ? 13.889 19.888 -9.500 1.00 38.53 123 ASP A N 1
ATOM 931 C CA . ASP A 1 123 ? 13.740 18.754 -8.595 1.00 38.53 123 ASP A CA 1
ATOM 932 C C . ASP A 1 123 ? 12.614 17.880 -9.126 1.00 38.53 123 ASP A C 1
ATOM 934 O O . ASP A 1 123 ? 11.438 18.244 -9.125 1.00 38.53 123 ASP A O 1
ATOM 938 N N . GLY A 1 124 ? 13.012 16.731 -9.672 1.00 41.91 124 GLY A N 1
ATOM 939 C CA . GLY A 1 124 ? 12.158 15.742 -10.320 1.00 41.91 124 GLY A CA 1
ATOM 940 C C . GLY A 1 124 ? 11.273 14.975 -9.342 1.00 41.91 124 GLY A C 1
ATOM 941 O O . GLY A 1 124 ? 11.251 13.750 -9.373 1.00 41.91 124 GLY A O 1
ATOM 942 N N . SER A 1 125 ? 10.537 15.674 -8.483 1.00 34.84 125 SER A N 1
ATOM 943 C CA . SER A 1 125 ? 9.431 15.094 -7.724 1.00 34.84 125 SER A CA 1
ATOM 944 C C . SER A 1 125 ? 8.127 15.435 -8.431 1.00 34.84 125 SER A C 1
ATOM 946 O O . SER A 1 125 ? 7.403 16.358 -8.060 1.00 34.84 125 SER A O 1
ATOM 948 N N . THR A 1 126 ? 7.831 14.696 -9.500 1.00 38.09 126 THR A N 1
ATOM 949 C CA . THR A 1 126 ? 6.467 14.633 -10.019 1.00 38.09 126 THR A CA 1
ATOM 950 C C . THR A 1 126 ? 5.628 13.899 -8.980 1.00 38.09 126 THR A C 1
ATOM 952 O O . THR A 1 126 ? 5.655 12.674 -8.901 1.00 38.09 126 THR A O 1
ATOM 955 N N . TRP A 1 127 ? 4.889 14.648 -8.164 1.00 31.33 127 TRP A N 1
ATOM 956 C CA . TRP A 1 127 ? 3.791 14.097 -7.380 1.00 31.33 127 TRP A CA 1
ATOM 957 C C . TRP A 1 127 ? 2.676 13.728 -8.356 1.00 31.33 127 TRP A C 1
ATOM 959 O O . TRP A 1 127 ? 1.788 14.525 -8.651 1.00 31.33 127 TRP A O 1
ATOM 969 N N . ALA A 1 128 ? 2.768 12.536 -8.935 1.00 37.31 128 ALA A N 1
ATOM 970 C CA . ALA A 1 128 ? 1.635 11.942 -9.610 1.00 37.31 128 ALA A CA 1
ATOM 971 C C . ALA A 1 128 ? 0.650 11.509 -8.518 1.00 37.31 128 ALA A C 1
ATOM 973 O O . ALA A 1 128 ? 0.848 10.506 -7.836 1.00 37.31 128 ALA A O 1
ATOM 974 N N . VAL A 1 129 ? -0.388 12.319 -8.309 1.00 40.00 129 VAL A N 1
ATOM 975 C CA . VAL A 1 129 ? -1.609 11.848 -7.659 1.00 40.00 129 VAL A CA 1
ATOM 976 C C . VAL A 1 129 ? -2.299 10.977 -8.701 1.00 40.00 129 VAL A C 1
ATOM 978 O O . VAL A 1 129 ? -2.864 11.491 -9.665 1.00 40.00 129 VAL A O 1
ATOM 981 N N . PHE A 1 130 ? -2.154 9.662 -8.562 1.00 34.03 130 PHE A N 1
ATOM 982 C CA . PHE A 1 130 ? -2.905 8.704 -9.361 1.00 34.03 130 PHE A CA 1
ATOM 983 C C . PHE A 1 130 ? -4.345 8.704 -8.841 1.00 34.03 130 PHE A C 1
ATOM 985 O O . PHE A 1 130 ? -4.573 8.409 -7.668 1.00 34.03 130 PHE A O 1
ATOM 992 N N . TRP A 1 131 ? -5.268 9.126 -9.703 1.00 35.28 131 TRP A N 1
ATOM 993 C CA . TRP A 1 131 ? -6.706 8.901 -9.573 1.00 35.28 131 TRP A CA 1
ATOM 994 C C . TRP A 1 131 ? -7.087 7.699 -10.427 1.00 35.28 131 TRP A C 1
ATOM 996 O O . TRP A 1 131 ? -6.513 7.586 -11.538 1.00 35.28 131 TRP A O 1
#